Protein AF-A0A2E7PTD9-F1 (afdb_monomer_lite)

Secondary structure (DSSP, 8-state):
-------BTTB--S------SSSTT---HHHHHHHHHHHTT-----BTTB----HHHH-

Foldseek 3Di:
DDDDADDDLQFDPDDDDDADCDDPRRDDCQQDVCLSCVSNVHPDQDDDPDNHHDVVPGD

Sequence (59 aa):
NLPIMVTGGGLRGGHHHRFERTGRDGRPLCDLYVSILQKLGVETDRFSTSSANLNHLVG

Radius of gyration: 11.36 Å; chains: 1; bounding box: 26×21×23 Å

Structure (mmCIF, N/CA/C/O backbone):
data_AF-A0A2E7PTD9-F1
#
_entry.id   AF-A0A2E7PTD9-F1
#
loop_
_atom_site.group_PDB
_atom_site.id
_atom_site.type_symbol
_atom_site.label_atom_id
_atom_site.label_alt_id
_atom_site.label_comp_id
_atom_site.label_asym_id
_atom_site.label_entity_id
_atom_site.label_seq_id
_atom_site.pdbx_PDB_ins_code
_atom_site.Cartn_x
_atom_site.Cartn_y
_atom_site.Cartn_z
_atom_site.occupancy
_atom_site.B_iso_or_equiv
_atom_site.auth_seq_id
_atom_site.auth_comp_id
_atom_site.auth_asym_id
_atom_site.auth_atom_id
_atom_site.pdbx_PDB_model_num
ATOM 1 N N . ASN A 1 1 ? 7.713 -14.825 -9.381 1.00 61.41 1 ASN A N 1
ATOM 2 C CA . ASN A 1 1 ? 6.464 -14.072 -9.121 1.00 61.41 1 ASN A CA 1
ATOM 3 C C . ASN A 1 1 ? 5.640 -14.963 -8.218 1.00 61.41 1 ASN A C 1
ATOM 5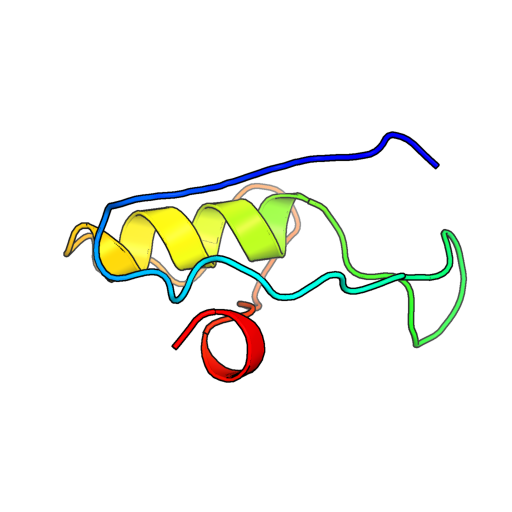 O O . ASN A 1 1 ? 5.364 -16.075 -8.640 1.00 61.41 1 ASN A O 1
ATOM 9 N N . LEU A 1 2 ? 5.383 -14.562 -6.971 1.00 76.19 2 LEU A N 1
ATOM 10 C CA . LEU A 1 2 ? 4.587 -15.371 -6.043 1.00 76.19 2 LEU A CA 1
ATOM 11 C C . LEU A 1 2 ? 3.119 -14.946 -6.196 1.00 76.19 2 LEU A C 1
ATOM 13 O O . LEU A 1 2 ? 2.852 -13.755 -6.025 1.00 76.19 2 LEU A O 1
ATOM 17 N N . PRO A 1 3 ? 2.193 -15.846 -6.566 1.00 83.25 3 PRO A N 1
ATOM 18 C CA . PRO A 1 3 ? 0.781 -15.498 -6.649 1.00 83.25 3 PRO A CA 1
ATOM 19 C C . PRO A 1 3 ? 0.230 -15.203 -5.251 1.00 83.25 3 PRO A C 1
ATOM 21 O O . PRO A 1 3 ? 0.514 -15.927 -4.298 1.00 83.25 3 PRO A O 1
ATOM 24 N N . ILE A 1 4 ? -0.559 -14.136 -5.140 1.00 87.75 4 ILE A N 1
ATOM 25 C CA . ILE A 1 4 ? -1.248 -13.728 -3.912 1.00 87.75 4 ILE A CA 1
ATOM 26 C C . ILE A 1 4 ? -2.736 -13.618 -4.247 1.00 87.75 4 ILE A C 1
ATOM 28 O O . ILE A 1 4 ? -3.091 -13.060 -5.284 1.00 87.75 4 ILE A O 1
ATOM 32 N N . MET A 1 5 ? -3.598 -14.139 -3.375 1.00 87.50 5 MET A N 1
ATOM 33 C CA . MET A 1 5 ? -5.052 -14.042 -3.500 1.00 87.50 5 MET A CA 1
ATOM 34 C C . MET A 1 5 ? -5.624 -13.393 -2.241 1.00 87.50 5 MET A C 1
ATOM 36 O O . MET A 1 5 ? -5.277 -13.790 -1.131 1.00 87.50 5 MET A O 1
ATOM 40 N N . VAL A 1 6 ? -6.500 -12.405 -2.420 1.00 84.62 6 VAL A N 1
ATOM 41 C CA . VAL A 1 6 ? -7.182 -11.700 -1.328 1.00 84.62 6 VAL A CA 1
ATOM 42 C C . VAL A 1 6 ? -8.674 -11.630 -1.649 1.00 84.62 6 VAL A C 1
ATOM 44 O O . VAL A 1 6 ? -9.054 -11.390 -2.793 1.00 84.62 6 VAL A O 1
ATOM 47 N N . THR A 1 7 ? -9.518 -11.868 -0.647 1.00 84.56 7 THR A N 1
ATOM 48 C CA . THR A 1 7 ? -10.982 -11.811 -0.744 1.00 84.56 7 THR A CA 1
ATOM 49 C C . THR A 1 7 ? -11.575 -11.295 0.570 1.00 84.56 7 THR A C 1
ATOM 51 O O . THR A 1 7 ? -10.946 -11.430 1.620 1.00 84.56 7 THR A O 1
ATOM 54 N N . GLY A 1 8 ? -12.776 -10.711 0.523 1.00 80.56 8 GLY A N 1
ATOM 55 C CA . GLY A 1 8 ? -13.457 -10.136 1.690 1.00 80.56 8 GLY A CA 1
ATOM 56 C C . GLY A 1 8 ? -13.081 -8.676 1.976 1.00 80.56 8 GLY A C 1
ATOM 57 O O . GLY A 1 8 ? -12.378 -8.041 1.196 1.00 80.56 8 GLY A O 1
ATOM 58 N N . GLY A 1 9 ? -13.600 -8.109 3.071 1.00 74.31 9 GLY A N 1
ATOM 59 C CA . GLY A 1 9 ? -13.246 -6.751 3.520 1.00 74.31 9 GLY A CA 1
ATOM 60 C C . GLY A 1 9 ? -13.622 -5.615 2.556 1.00 74.31 9 GLY A C 1
ATOM 61 O O . GLY A 1 9 ? -12.933 -4.605 2.513 1.00 74.31 9 GLY A O 1
ATOM 62 N N . GLY A 1 10 ? -14.669 -5.777 1.735 1.00 73.81 10 GLY A N 1
ATOM 63 C CA . GLY A 1 10 ? -15.065 -4.764 0.741 1.00 73.81 10 GLY A CA 1
ATOM 64 C C . GLY A 1 10 ? -14.175 -4.716 -0.510 1.00 73.81 10 GLY A C 1
ATOM 65 O O . GLY A 1 10 ? -14.206 -3.728 -1.252 1.00 73.81 10 GLY A O 1
ATOM 66 N N . LEU A 1 11 ? -13.374 -5.763 -0.735 1.00 74.88 11 LEU A N 1
ATOM 67 C CA . LEU A 1 11 ? -12.610 -5.981 -1.960 1.00 74.88 11 LEU A CA 1
ATOM 68 C C . LEU A 1 11 ? -13.462 -6.738 -2.985 1.00 74.88 11 LEU A C 1
ATOM 70 O O . LEU A 1 11 ? -14.068 -7.764 -2.657 1.00 74.88 11 LEU A O 1
ATOM 74 N N . ARG A 1 12 ? -13.496 -6.263 -4.235 1.00 69.12 12 ARG A N 1
ATOM 75 C CA . ARG A 1 12 ? -14.149 -6.991 -5.332 1.00 69.12 12 ARG A CA 1
ATOM 76 C C . ARG A 1 12 ? -13.315 -8.218 -5.698 1.00 69.12 12 ARG A C 1
ATOM 78 O O . ARG A 1 12 ? -12.227 -8.098 -6.252 1.00 69.12 12 ARG A O 1
ATOM 85 N N . GLY A 1 13 ? -13.813 -9.405 -5.358 1.00 71.00 13 GLY A N 1
ATOM 86 C CA . GLY A 1 13 ? -13.199 -10.665 -5.780 1.00 71.00 13 GLY A CA 1
ATOM 87 C C . GLY A 1 13 ? -13.283 -10.880 -7.298 1.00 71.00 13 GLY A C 1
ATOM 88 O O . GLY A 1 13 ? -14.025 -10.194 -7.995 1.00 71.00 13 GLY A O 1
ATOM 89 N N . GLY A 1 14 ? -12.546 -11.870 -7.808 1.00 73.00 14 GLY A N 1
ATOM 90 C CA . GLY A 1 14 ? -12.679 -12.343 -9.195 1.00 73.00 14 GLY A CA 1
ATOM 91 C C . GLY A 1 14 ? -11.801 -11.645 -10.241 1.00 73.00 14 GLY A C 1
ATOM 92 O O . GLY A 1 14 ? -11.879 -11.998 -11.415 1.00 73.00 14 GLY A O 1
ATOM 93 N N . HIS A 1 15 ? -10.934 -10.710 -9.842 1.00 80.12 15 HIS A N 1
ATOM 94 C CA . HIS A 1 15 ? -9.977 -10.060 -10.741 1.00 80.12 15 HIS A CA 1
ATOM 95 C C . HIS A 1 15 ? -8.560 -10.623 -10.558 1.00 80.12 15 HIS A C 1
ATOM 97 O O . HIS A 1 15 ? -8.057 -10.733 -9.441 1.00 80.12 15 HIS A O 1
ATOM 103 N N . HIS A 1 16 ? -7.898 -10.966 -11.665 1.00 85.38 16 HIS A N 1
ATOM 104 C CA . HIS A 1 16 ? -6.496 -11.382 -11.685 1.00 85.38 16 HIS A CA 1
ATOM 105 C C . HIS A 1 16 ? -5.641 -10.261 -12.285 1.00 85.38 16 HIS A C 1
ATOM 107 O O . HIS A 1 16 ? -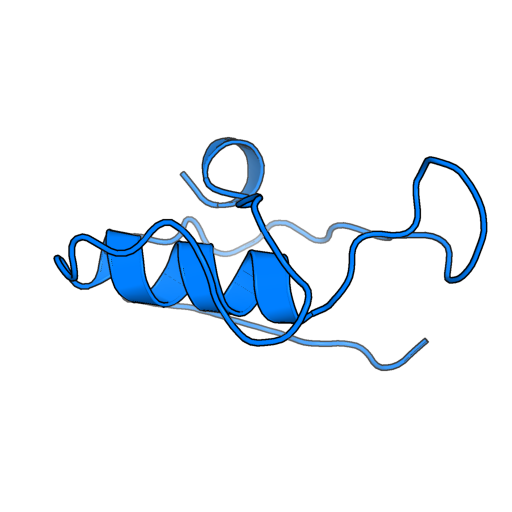5.763 -9.947 -13.468 1.00 85.38 16 HIS A O 1
ATOM 113 N N . HIS A 1 17 ? -4.765 -9.671 -11.469 1.00 85.56 17 HIS A N 1
ATOM 114 C CA . HIS A 1 17 ? -3.815 -8.643 -11.896 1.00 85.56 17 HIS A CA 1
ATOM 115 C C . HIS A 1 17 ? -2.391 -9.199 -11.883 1.00 85.56 17 HIS A C 1
ATOM 117 O O . HIS A 1 17 ? -1.930 -9.728 -10.871 1.00 85.56 17 HIS A O 1
ATOM 123 N N . ARG A 1 18 ? -1.682 -9.056 -13.008 1.00 85.81 18 ARG A N 1
ATOM 124 C CA . ARG A 1 18 ? -0.275 -9.443 -13.142 1.00 85.81 18 ARG A CA 1
ATOM 125 C C . ARG A 1 18 ? 0.596 -8.194 -13.124 1.00 85.81 18 ARG A C 1
ATOM 127 O O . ARG A 1 18 ? 0.386 -7.293 -13.926 1.00 85.81 18 ARG A O 1
ATOM 134 N N . PHE A 1 19 ? 1.592 -8.186 -12.246 1.00 84.19 19 PHE A N 1
ATOM 135 C CA . PHE A 1 19 ? 2.616 -7.146 -12.185 1.00 84.19 19 PHE A CA 1
ATOM 136 C C . PHE A 1 19 ? 3.972 -7.748 -12.536 1.00 84.19 19 PHE A C 1
ATOM 138 O O . PHE A 1 19 ? 4.285 -8.879 -12.140 1.00 84.19 19 PHE A O 1
ATOM 145 N N . GLU A 1 20 ? 4.777 -6.997 -13.279 1.00 84.50 20 GLU A N 1
ATOM 146 C CA . GLU A 1 20 ? 6.173 -7.354 -13.514 1.00 84.50 20 GLU A CA 1
ATOM 147 C C . GLU A 1 20 ? 6.986 -7.192 -12.222 1.00 84.50 20 GLU A C 1
ATOM 149 O O . GLU A 1 20 ? 6.623 -6.424 -11.339 1.00 84.50 20 GLU A O 1
ATOM 154 N N . ARG A 1 21 ? 8.089 -7.929 -12.046 1.00 73.44 21 ARG A N 1
ATOM 155 C CA . ARG A 1 21 ? 8.907 -7.794 -10.816 1.00 73.44 21 ARG A CA 1
ATOM 156 C C . ARG A 1 21 ? 9.742 -6.521 -10.782 1.00 73.44 21 ARG A C 1
ATOM 158 O O . ARG A 1 21 ? 10.162 -6.100 -9.709 1.00 73.44 21 ARG A O 1
ATOM 165 N N . THR A 1 22 ? 10.055 -5.980 -11.949 1.00 72.44 22 THR A N 1
A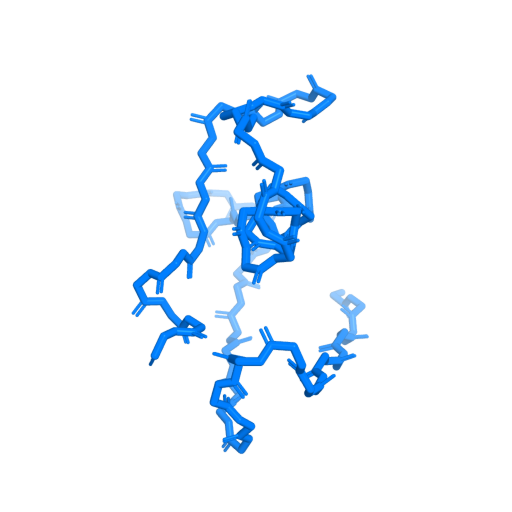TOM 166 C CA . THR A 1 22 ? 11.053 -4.930 -12.141 1.00 72.44 22 THR A CA 1
ATOM 167 C C . THR A 1 22 ? 10.548 -3.922 -13.158 1.00 72.44 22 THR A C 1
ATOM 169 O O . THR A 1 22 ? 9.885 -4.300 -14.121 1.00 72.44 22 THR A O 1
ATOM 172 N N . GLY A 1 23 ? 10.917 -2.655 -12.981 1.00 69.62 23 GLY A N 1
ATOM 173 C CA . GLY A 1 23 ? 10.489 -1.566 -13.857 1.00 69.62 23 GLY A CA 1
ATOM 174 C C . GLY A 1 23 ? 9.241 -0.845 -13.346 1.00 69.62 23 GLY A C 1
ATOM 175 O O . GLY A 1 23 ? 8.830 -1.029 -12.203 1.00 69.62 23 GLY A O 1
ATOM 176 N N . ARG A 1 24 ? 8.661 0.009 -14.198 1.00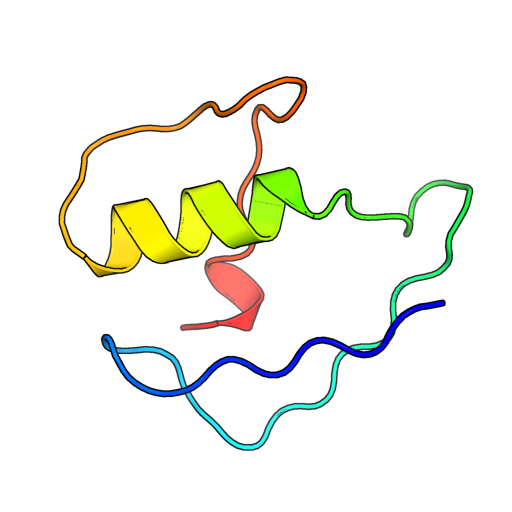 60.84 24 ARG A N 1
ATOM 177 C CA . ARG A 1 24 ? 7.565 0.929 -13.837 1.00 60.84 24 ARG A CA 1
ATOM 178 C C . ARG A 1 24 ? 6.265 0.232 -13.422 1.00 60.84 24 ARG A C 1
ATOM 180 O O . ARG A 1 24 ? 5.507 0.805 -12.650 1.00 60.84 24 ARG A O 1
ATOM 187 N N . ASP A 1 25 ? 6.044 -0.994 -13.886 1.00 69.94 25 ASP A N 1
ATOM 188 C CA . ASP A 1 25 ? 4.834 -1.771 -13.585 1.00 69.94 25 ASP A CA 1
ATOM 189 C C . ASP A 1 25 ? 4.985 -2.669 -12.348 1.00 69.94 25 ASP A C 1
ATOM 191 O O . ASP A 1 25 ? 4.029 -3.330 -11.932 1.00 69.94 25 ASP A O 1
ATOM 195 N N . GLY A 1 26 ? 6.181 -2.708 -11.749 1.00 75.38 26 GLY A N 1
ATOM 196 C CA . GLY A 1 26 ? 6.438 -3.472 -10.538 1.00 75.38 26 GLY A CA 1
ATOM 197 C C . GLY A 1 26 ? 5.873 -2.784 -9.313 1.00 75.38 26 GLY A C 1
ATOM 198 O O . GLY A 1 26 ? 6.427 -1.799 -8.834 1.00 75.38 26 GLY A O 1
ATOM 199 N N . ARG A 1 27 ? 4.771 -3.324 -8.788 1.00 82.94 27 ARG A N 1
ATOM 200 C CA . ARG A 1 27 ? 4.149 -2.830 -7.559 1.00 82.94 27 ARG A CA 1
ATOM 201 C C . ARG A 1 27 ? 4.586 -3.673 -6.364 1.00 82.94 27 ARG A C 1
ATOM 203 O O . ARG A 1 27 ? 4.444 -4.900 -6.406 1.00 82.94 27 ARG A O 1
ATOM 210 N N . PRO A 1 28 ? 5.136 -3.062 -5.307 1.00 86.50 28 PRO A N 1
ATOM 211 C CA . PRO A 1 28 ? 5.557 -3.801 -4.135 1.00 86.50 28 PRO A CA 1
ATOM 212 C C . PRO A 1 28 ? 4.346 -4.268 -3.317 1.00 86.50 28 PRO A C 1
ATOM 214 O O . PRO A 1 28 ? 3.290 -3.640 -3.290 1.00 86.50 28 PRO A O 1
ATOM 217 N N . LEU A 1 29 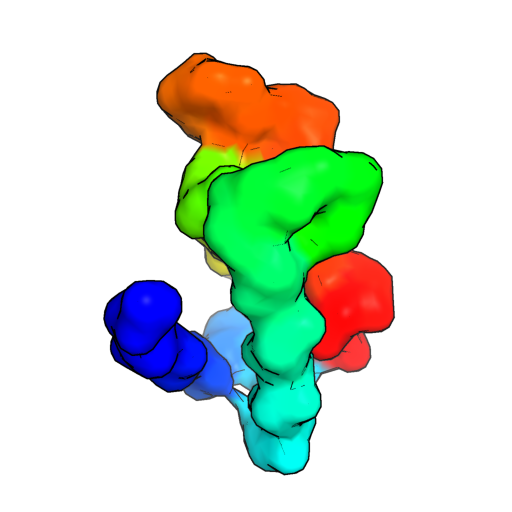? 4.508 -5.386 -2.605 1.00 88.75 29 LEU A N 1
ATOM 218 C CA . LEU A 1 29 ? 3.424 -5.992 -1.824 1.00 88.75 29 LEU A CA 1
ATOM 219 C C . LEU A 1 29 ? 2.925 -5.084 -0.684 1.00 88.75 29 LEU A C 1
ATOM 221 O O . LEU A 1 29 ? 1.781 -5.200 -0.250 1.00 88.75 29 LEU A O 1
ATOM 225 N N . CYS A 1 30 ? 3.762 -4.158 -0.216 1.00 91.25 30 CYS A N 1
ATOM 226 C CA . CYS A 1 30 ? 3.370 -3.167 0.778 1.00 91.25 30 CYS A CA 1
ATOM 227 C C . CYS A 1 30 ? 2.244 -2.235 0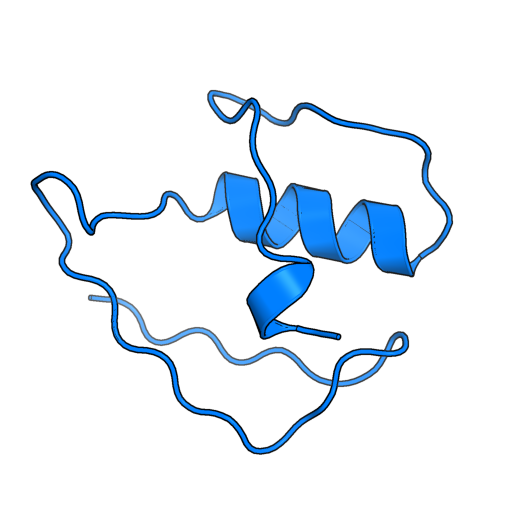.286 1.00 91.25 30 CYS A C 1
ATOM 229 O O . CYS A 1 30 ? 1.412 -1.869 1.110 1.00 91.25 30 CYS A O 1
ATOM 231 N N . ASP A 1 31 ? 2.115 -1.961 -1.020 1.00 92.62 31 ASP A N 1
ATOM 232 C CA . ASP A 1 31 ? 0.977 -1.197 -1.572 1.00 92.62 31 ASP A CA 1
ATOM 233 C C . ASP A 1 31 ? -0.353 -1.944 -1.376 1.00 92.62 31 ASP A C 1
ATOM 235 O O . ASP A 1 31 ? -1.385 -1.356 -1.036 1.00 92.62 31 ASP A O 1
ATOM 239 N N . LEU A 1 32 ? -0.338 -3.270 -1.571 1.00 90.44 32 LEU A N 1
ATOM 240 C CA . LEU A 1 32 ? -1.506 -4.118 -1.323 1.00 90.44 32 LEU A CA 1
ATOM 241 C C . LEU A 1 32 ? -1.888 -4.080 0.159 1.00 90.44 32 LEU A C 1
ATOM 243 O O . LEU A 1 32 ? -3.067 -3.982 0.485 1.00 90.44 32 LEU A O 1
ATOM 247 N N . TYR A 1 33 ? -0.900 -4.109 1.054 1.00 92.38 33 TYR A N 1
ATOM 248 C CA . TYR A 1 33 ? -1.153 -4.081 2.491 1.00 92.38 33 TYR A CA 1
ATOM 249 C C . TYR A 1 33 ? -1.757 -2.749 2.962 1.00 92.38 33 TYR A C 1
ATOM 251 O O . TYR A 1 33 ? -2.732 -2.770 3.710 1.00 92.38 33 TYR A O 1
ATOM 259 N N . VAL A 1 34 ? -1.269 -1.605 2.461 1.00 94.31 34 VAL A N 1
ATOM 260 C CA . VAL A 1 34 ? -1.893 -0.288 2.715 1.00 94.31 34 VAL A CA 1
ATOM 261 C C . VAL A 1 34 ? -3.362 -0.291 2.273 1.00 94.31 34 VAL A C 1
ATOM 263 O O . VAL A 1 34 ? -4.234 0.144 3.020 1.00 94.31 34 VAL A O 1
ATOM 266 N N . SER A 1 35 ? -3.655 -0.864 1.102 1.00 92.19 35 SER A N 1
ATOM 267 C CA . SER A 1 35 ? -5.027 -0.958 0.571 1.00 92.19 35 SER A CA 1
ATOM 268 C C . SER A 1 35 ? -5.956 -1.774 1.476 1.00 92.19 35 SER A C 1
ATOM 270 O O . SER A 1 35 ? -7.101 -1.391 1.704 1.00 92.19 35 SER A O 1
ATOM 272 N N . ILE A 1 36 ? -5.465 -2.899 2.011 1.00 91.62 36 ILE A N 1
ATOM 273 C CA . ILE A 1 36 ? -6.224 -3.749 2.940 1.00 91.62 36 ILE A CA 1
ATOM 274 C C . ILE A 1 36 ? -6.530 -2.984 4.231 1.00 91.62 36 ILE A C 1
ATOM 276 O O . ILE A 1 36 ? -7.674 -2.984 4.676 1.00 91.62 36 ILE A O 1
ATOM 280 N N . LEU A 1 37 ? -5.539 -2.302 4.811 1.00 92.62 37 LEU A N 1
ATOM 281 C CA . LEU A 1 37 ? -5.723 -1.515 6.034 1.00 92.62 37 LEU A CA 1
ATOM 282 C C . LEU A 1 37 ? -6.783 -0.422 5.848 1.00 92.62 37 LEU A C 1
ATOM 284 O O . LEU A 1 37 ? -7.705 -0.312 6.656 1.00 92.62 37 LEU A O 1
ATOM 288 N N . GLN A 1 38 ? -6.713 0.319 4.744 1.00 92.62 38 GLN A N 1
ATOM 289 C CA . GLN A 1 38 ? -7.679 1.371 4.422 1.00 92.62 38 GLN A CA 1
ATOM 290 C C . GLN A 1 38 ? -9.098 0.820 4.229 1.00 92.62 38 GLN A C 1
ATOM 292 O O . GLN A 1 38 ? -10.065 1.403 4.715 1.00 92.62 38 GLN A O 1
ATOM 297 N N . LYS A 1 39 ? -9.240 -0.342 3.581 1.00 90.19 39 LYS A N 1
ATOM 298 C CA . LYS A 1 39 ? -10.532 -1.031 3.411 1.00 90.19 39 LYS A CA 1
ATOM 299 C C . LYS A 1 39 ? -11.130 -1.534 4.726 1.00 90.19 39 LYS A C 1
ATOM 301 O O . LYS A 1 39 ? -12.347 -1.642 4.838 1.00 90.19 39 LYS A O 1
ATOM 306 N N . LEU A 1 40 ? -10.286 -1.785 5.723 1.00 91.38 40 LEU A N 1
ATOM 307 C CA . LEU A 1 40 ? -10.688 -2.120 7.088 1.00 91.38 40 LEU A CA 1
ATOM 308 C C . LEU A 1 40 ? -10.923 -0.880 7.975 1.00 91.38 40 LEU A C 1
ATOM 310 O O . LEU A 1 40 ? -11.199 -1.038 9.161 1.00 91.38 40 LEU A O 1
ATOM 314 N N . GLY A 1 41 ? -10.841 0.337 7.423 1.00 92.00 41 GLY A N 1
ATOM 315 C CA . GLY A 1 41 ? -11.095 1.587 8.147 1.00 92.00 41 GLY A CA 1
ATOM 316 C C . GLY A 1 41 ? -9.885 2.153 8.896 1.00 92.00 41 GLY A C 1
ATOM 317 O O . GLY A 1 41 ? -10.050 3.030 9.738 1.00 92.00 41 GLY A O 1
ATOM 318 N N . VAL A 1 42 ? -8.673 1.667 8.614 1.00 94.38 42 VAL A N 1
ATOM 319 C CA . VAL A 1 42 ? -7.438 2.204 9.199 1.00 94.38 42 VAL A CA 1
ATOM 320 C C . VAL A 1 42 ? -6.913 3.348 8.330 1.00 94.38 42 VAL A C 1
ATOM 322 O O . VAL A 1 42 ? -6.515 3.141 7.182 1.00 94.38 42 VAL A O 1
ATOM 325 N N . GLU A 1 43 ? -6.865 4.555 8.889 1.00 92.56 43 GLU A N 1
ATOM 326 C CA . GLU A 1 43 ? -6.342 5.758 8.230 1.00 92.56 43 GLU A CA 1
ATOM 327 C C . GLU A 1 43 ? -4.805 5.743 8.189 1.00 92.56 43 GLU A C 1
ATOM 329 O O . GLU A 1 43 ? -4.119 6.370 8.993 1.00 92.56 43 GLU A O 1
ATOM 334 N N . THR A 1 44 ? -4.240 4.975 7.258 1.00 93.38 44 THR A N 1
ATOM 335 C CA . THR A 1 44 ? -2.795 4.934 7.007 1.00 93.38 44 THR A CA 1
ATOM 336 C C . THR A 1 44 ? -2.503 4.971 5.516 1.00 93.38 44 THR A C 1
ATOM 338 O O . THR A 1 44 ? -3.205 4.350 4.722 1.00 93.38 44 THR A O 1
ATOM 341 N N . ASP A 1 45 ? -1.468 5.697 5.120 1.00 93.62 45 ASP A N 1
ATOM 342 C CA . ASP A 1 45 ? -1.025 5.891 3.737 1.00 93.62 45 ASP A CA 1
ATOM 343 C C . ASP A 1 45 ? 0.365 5.290 3.467 1.00 93.62 45 ASP A C 1
ATOM 345 O O . ASP A 1 45 ? 0.873 5.359 2.345 1.00 93.62 45 ASP A O 1
ATOM 349 N N . ARG A 1 46 ? 0.981 4.678 4.486 1.00 93.25 46 ARG A N 1
ATOM 350 C CA . ARG A 1 46 ? 2.366 4.216 4.436 1.00 93.25 46 ARG A CA 1
ATOM 351 C C . ARG A 1 46 ? 2.547 2.899 5.174 1.00 93.25 46 ARG A C 1
ATOM 353 O O . ARG A 1 46 ? 2.118 2.736 6.312 1.00 93.25 46 ARG A O 1
ATOM 360 N N . PHE A 1 47 ? 3.285 1.978 4.564 1.00 94.06 47 PHE A N 1
ATOM 361 C CA . PHE A 1 47 ? 3.742 0.763 5.233 1.00 94.06 47 PHE A CA 1
ATOM 362 C C . PHE A 1 47 ? 5.097 0.324 4.680 1.00 94.06 47 PHE A C 1
ATOM 364 O O . PHE A 1 47 ? 5.269 0.189 3.469 1.00 94.06 47 PHE A O 1
ATOM 371 N N . SER A 1 48 ? 6.061 0.058 5.568 1.00 92.88 48 SER A N 1
ATOM 372 C CA . SER A 1 48 ? 7.443 -0.268 5.190 1.00 92.88 48 SER A CA 1
ATOM 373 C C . SER A 1 48 ? 8.015 0.780 4.215 1.00 92.88 48 SER A C 1
ATOM 375 O O . SER A 1 48 ? 8.143 1.949 4.585 1.00 92.88 48 SER A O 1
ATOM 377 N N . THR A 1 49 ? 8.346 0.386 2.987 1.00 86.50 49 THR A N 1
ATOM 378 C CA . THR A 1 49 ? 8.873 1.244 1.919 1.00 86.50 49 THR A CA 1
ATOM 379 C C . THR A 1 49 ? 7.802 1.828 0.995 1.00 86.50 49 THR A C 1
ATOM 381 O O . THR A 1 49 ? 8.143 2.630 0.132 1.00 86.50 49 THR A O 1
ATOM 384 N N . SER A 1 50 ? 6.528 1.449 1.146 1.00 85.00 50 SER A N 1
ATOM 385 C CA . SER A 1 50 ? 5.441 1.972 0.311 1.00 85.00 50 SER A CA 1
ATOM 386 C C . SER A 1 50 ? 4.931 3.313 0.822 1.00 85.00 50 SER A C 1
ATOM 388 O O . SER A 1 50 ? 4.774 3.492 2.029 1.00 85.00 50 SER A O 1
ATOM 390 N N . SER A 1 51 ? 4.617 4.202 -0.118 1.00 86.06 51 SER A N 1
ATOM 391 C CA . SER A 1 51 ? 3.823 5.424 0.056 1.00 86.06 51 SER A CA 1
ATOM 392 C C . SER A 1 51 ? 2.641 5.470 -0.930 1.00 86.06 51 SER A C 1
ATOM 394 O O . SER A 1 51 ? 2.252 6.546 -1.383 1.00 86.06 51 SER A O 1
ATOM 396 N N . ALA A 1 52 ? 2.142 4.306 -1.362 1.00 91.81 52 ALA A N 1
ATOM 397 C CA . ALA A 1 52 ? 1.095 4.162 -2.374 1.00 91.81 52 ALA A CA 1
ATOM 398 C C . ALA A 1 52 ? 0.051 3.100 -1.973 1.00 91.81 52 ALA A C 1
ATOM 400 O O . ALA A 1 52 ? 0.213 2.374 -0.995 1.00 91.81 52 ALA A O 1
ATOM 401 N N . ASN A 1 53 ? -1.041 3.007 -2.739 1.00 93.00 53 ASN A N 1
ATOM 402 C CA . ASN A 1 53 ? -2.079 1.986 -2.572 1.00 93.00 53 ASN A CA 1
ATOM 403 C C . ASN A 1 53 ? -2.612 1.484 -3.929 1.00 93.00 53 ASN A C 1
ATOM 405 O O . ASN A 1 53 ? -2.319 2.027 -4.997 1.00 93.00 53 ASN A O 1
ATOM 409 N N . LEU A 1 54 ? -3.424 0.433 -3.870 1.00 91.75 54 LEU A N 1
ATOM 410 C CA . LEU A 1 54 ? -4.065 -0.254 -4.989 1.00 91.75 54 LEU A CA 1
ATOM 411 C C . LEU A 1 54 ? -5.591 -0.097 -4.965 1.00 91.75 54 LEU A C 1
ATOM 413 O O . LEU A 1 54 ? -6.282 -0.884 -5.605 1.00 91.75 54 LEU A O 1
ATOM 417 N N . ASN A 1 55 ? -6.145 0.906 -4.275 1.00 90.25 55 ASN A N 1
ATOM 418 C CA . ASN A 1 55 ? -7.600 1.044 -4.096 1.00 90.25 55 ASN A CA 1
ATOM 419 C C . ASN A 1 55 ? -8.379 1.101 -5.419 1.00 90.25 55 ASN A C 1
ATOM 421 O O . ASN A 1 55 ? -9.503 0.619 -5.482 1.00 90.25 55 ASN A O 1
ATOM 425 N N . HIS A 1 56 ? -7.766 1.631 -6.482 1.00 87.75 56 HIS A N 1
ATOM 426 C CA . HIS A 1 56 ? -8.332 1.658 -7.837 1.00 87.75 56 HIS A CA 1
ATOM 427 C C . HIS A 1 56 ? -8.448 0.276 -8.508 1.00 87.75 56 HIS A C 1
ATOM 429 O O . HIS A 1 56 ? -9.184 0.140 -9.478 1.00 87.75 56 HIS A O 1
ATOM 435 N N . LEU A 1 57 ? -7.712 -0.731 -8.030 1.00 82.69 57 LEU A N 1
ATOM 436 C CA . LEU A 1 57 ? -7.753 -2.110 -8.537 1.00 82.69 57 LEU A CA 1
ATOM 437 C C . LEU A 1 57 ? -8.623 -3.019 -7.676 1.00 82.69 57 LEU A C 1
ATOM 439 O O . LEU A 1 57 ? -9.081 -4.053 -8.145 1.00 82.69 57 LEU A O 1
ATOM 443 N N . VAL A 1 58 ? -8.804 -2.660 -6.404 1.00 76.00 58 VAL A N 1
ATOM 444 C CA . VAL A 1 58 ? -9.456 -3.519 -5.412 1.00 76.00 58 VAL A CA 1
ATOM 445 C C . VAL A 1 58 ? -10.789 -2.947 -4.899 1.00 76.00 58 VAL A C 1
ATOM 447 O O . VAL A 1 58 ? -11.342 -3.443 -3.915 1.00 76.00 58 VAL A O 1
ATOM 450 N N . GLY A 1 59 ? -11.304 -1.889 -5.538 1.00 68.12 59 GLY A N 1
ATOM 451 C CA . GLY A 1 59 ? -12.596 -1.243 -5.254 1.00 68.12 59 GLY A CA 1
ATOM 452 C C . GLY A 1 59 ? -13.733 -1.663 -6.170 1.00 68.12 59 GLY A C 1
ATOM 453 O O . GLY A 1 59 ? -13.460 -2.067 -7.315 1.00 68.12 59 GLY A O 1
#

pLDDT: mean 84.14, std 8.93, range [60.84, 94.38]